Protein AF-A0A7W0QGW3-F1 (afdb_monomer)

Secondary structure (DSSP, 8-state):
--------PPP---GGGTT--TTS---S----SSSSTHHHHHHHHHHHHHHHHHHHHHHHHHHHHHHHHHHHHHHHHHHHHHHHHHHHHHHHHHHHHHHHHSHHHHHHHHHHHH----TT-------------SS--SSSS-HHHHHHHHHHTT-

Foldseek 3Di:
DDDDDDDDDDDDDDPVVVPPDPPPPPPPPDPPPPPDVCPVVVVVVVVVVVVVVVVVVVCVVPVVVVVVVVVVVVVVVVVVVVVVVVVVVVVVVVVLVVQCPDPVSVQVVCCVPVVDDDVPDDDDDDDPDPPPPPDDDPDDDCVVVVVVVVVVVVD

Mean predicted aligned error: 21.79 Å

Structure (mmCIF, N/CA/C/O backbone):
data_AF-A0A7W0QGW3-F1
#
_entry.id   AF-A0A7W0QGW3-F1
#
loop_
_atom_site.group_PDB
_atom_site.id
_atom_site.type_symbol
_atom_site.label_atom_id
_atom_site.label_alt_id
_atom_site.label_comp_id
_atom_site.label_asym_id
_atom_site.label_entity_id
_atom_site.label_seq_id
_atom_site.pdbx_PDB_ins_code
_atom_site.Cartn_x
_atom_site.Cartn_y
_atom_site.Cartn_z
_atom_site.occupancy
_atom_site.B_iso_or_equiv
_atom_site.auth_seq_id
_atom_site.auth_comp_id
_atom_site.auth_asym_id
_atom_site.auth_atom_id
_atom_site.pdbx_PDB_model_num
ATOM 1 N N . MET A 1 1 ? 69.993 -45.846 -83.921 1.00 50.78 1 MET A N 1
ATOM 2 C CA . MET A 1 1 ? 70.640 -45.943 -82.597 1.00 50.78 1 MET A CA 1
ATOM 3 C C . MET A 1 1 ? 71.895 -45.100 -82.622 1.00 50.78 1 MET A C 1
ATOM 5 O O . MET A 1 1 ? 72.806 -45.493 -83.329 1.00 50.78 1 MET A O 1
ATOM 9 N N . SER A 1 2 ? 71.897 -43.968 -81.914 1.00 46.75 2 SER A N 1
ATOM 10 C CA . SER A 1 2 ? 73.088 -43.314 -81.349 1.00 46.75 2 SER A CA 1
ATOM 11 C C . SER A 1 2 ? 72.615 -42.218 -80.389 1.00 46.75 2 SER A C 1
ATOM 13 O O . SER A 1 2 ? 72.041 -41.220 -80.820 1.00 46.75 2 SER A O 1
ATOM 15 N N . ASP A 1 3 ? 72.827 -42.450 -79.095 1.00 58.06 3 ASP A N 1
ATOM 16 C CA . ASP A 1 3 ? 72.575 -41.516 -77.998 1.00 58.06 3 ASP A CA 1
ATOM 17 C C . ASP A 1 3 ? 73.530 -40.318 -78.060 1.00 58.06 3 ASP A C 1
ATOM 19 O O . ASP A 1 3 ? 74.752 -40.478 -78.025 1.00 58.06 3 ASP A O 1
ATOM 23 N N . ALA A 1 4 ? 72.979 -39.104 -78.093 1.00 63.72 4 ALA A N 1
ATOM 24 C CA . ALA A 1 4 ? 73.748 -37.872 -77.963 1.00 63.72 4 ALA A CA 1
ATOM 25 C C . ALA A 1 4 ? 73.696 -37.378 -76.508 1.00 63.72 4 ALA A C 1
ATOM 27 O O . ALA A 1 4 ? 72.719 -36.786 -76.050 1.00 63.72 4 ALA A O 1
ATOM 28 N N . ARG A 1 5 ? 74.777 -37.641 -75.768 1.00 61.75 5 ARG A N 1
ATOM 29 C CA . ARG A 1 5 ? 75.016 -37.173 -74.398 1.00 61.75 5 ARG A CA 1
ATOM 30 C C . ARG A 1 5 ? 75.214 -35.650 -74.413 1.00 61.75 5 ARG A C 1
ATOM 32 O O . ARG A 1 5 ? 76.240 -35.160 -74.873 1.00 61.75 5 ARG A O 1
ATOM 39 N N . THR A 1 6 ? 74.226 -34.905 -73.918 1.00 62.94 6 THR A N 1
ATOM 40 C CA . THR A 1 6 ? 74.276 -33.437 -73.848 1.00 62.94 6 THR A CA 1
ATOM 41 C C . THR A 1 6 ? 75.166 -32.996 -72.680 1.00 62.94 6 THR A C 1
AT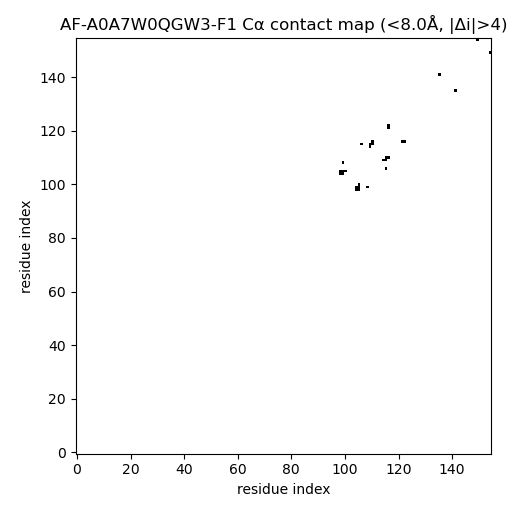OM 43 O O . THR A 1 6 ? 74.880 -33.274 -71.516 1.00 62.94 6 THR A O 1
ATOM 46 N N . THR A 1 7 ? 76.278 -32.323 -72.974 1.00 66.06 7 THR A N 1
ATOM 47 C CA . THR A 1 7 ? 77.112 -31.637 -71.979 1.00 66.06 7 THR A CA 1
ATOM 48 C C . THR A 1 7 ? 76.823 -30.144 -72.080 1.00 66.06 7 THR A C 1
ATOM 50 O O . THR A 1 7 ? 77.260 -29.487 -73.026 1.00 66.06 7 THR A O 1
ATOM 53 N N . ILE A 1 8 ? 76.058 -29.591 -71.138 1.00 61.47 8 ILE A N 1
ATOM 54 C CA . ILE A 1 8 ? 75.762 -28.153 -71.114 1.00 61.47 8 ILE A CA 1
ATOM 55 C C . ILE A 1 8 ? 77.015 -27.410 -70.640 1.00 61.47 8 ILE A C 1
ATOM 57 O O . ILE A 1 8 ? 77.409 -27.485 -69.476 1.00 61.47 8 ILE A O 1
ATOM 61 N N . GLY A 1 9 ? 77.658 -26.701 -71.568 1.00 56.88 9 GLY A N 1
ATOM 62 C CA . GLY A 1 9 ? 78.792 -25.828 -71.292 1.00 56.88 9 GLY A CA 1
ATOM 63 C C . GLY A 1 9 ? 78.381 -24.625 -70.443 1.00 56.88 9 GLY A C 1
ATOM 64 O O . GLY A 1 9 ? 77.426 -23.914 -70.753 1.00 56.88 9 GLY A O 1
ATOM 65 N N . ARG A 1 10 ? 79.126 -24.371 -69.364 1.00 61.34 10 ARG A N 1
ATOM 66 C CA . ARG A 1 10 ? 78.967 -23.179 -68.523 1.00 61.34 10 ARG A CA 1
ATOM 67 C C . ARG A 1 10 ? 79.354 -21.936 -69.337 1.00 61.34 10 ARG A C 1
ATOM 69 O O . ARG A 1 10 ? 80.480 -21.892 -69.839 1.00 61.34 10 ARG A O 1
ATOM 76 N N . PRO A 1 11 ? 78.493 -20.912 -69.463 1.00 66.56 11 PRO A N 1
ATOM 77 C CA . PRO A 1 11 ? 78.841 -19.727 -70.234 1.00 66.56 11 PRO A CA 1
ATOM 78 C C . PRO A 1 11 ? 79.995 -18.980 -69.552 1.00 66.56 11 PRO A C 1
ATOM 80 O O . PRO A 1 11 ? 79.880 -18.542 -68.404 1.00 66.56 11 PRO A O 1
ATOM 83 N N . LYS A 1 12 ? 81.118 -18.821 -70.264 1.00 65.38 12 LYS A N 1
ATOM 84 C CA . LYS A 1 12 ? 82.189 -17.891 -69.881 1.00 65.38 12 LYS A CA 1
ATOM 85 C C . LYS A 1 12 ? 81.625 -16.470 -69.953 1.00 65.38 12 LYS A C 1
ATOM 87 O O . LYS A 1 12 ? 81.443 -15.928 -71.042 1.00 65.38 12 LYS A O 1
ATOM 92 N N . ARG A 1 13 ? 81.343 -15.863 -68.797 1.00 60.16 13 ARG A N 1
ATOM 93 C CA . ARG A 1 13 ? 81.073 -14.421 -68.716 1.00 60.16 13 ARG A CA 1
ATOM 94 C C . ARG A 1 13 ? 82.322 -13.659 -69.157 1.00 60.16 13 ARG A C 1
ATOM 96 O O . ARG A 1 13 ? 83.439 -14.022 -68.789 1.00 60.16 13 ARG A O 1
ATOM 103 N N . ARG A 1 14 ? 82.130 -12.634 -69.989 1.00 61.28 14 ARG A N 1
ATOM 104 C CA . ARG A 1 14 ? 83.217 -11.793 -70.505 1.00 61.28 14 ARG A CA 1
ATOM 105 C C . ARG A 1 14 ? 83.839 -11.004 -69.351 1.00 61.28 14 ARG A C 1
ATOM 107 O O . ARG A 1 14 ? 83.116 -10.482 -68.509 1.00 61.28 14 ARG A O 1
ATOM 114 N N . ALA A 1 15 ? 85.166 -10.873 -69.340 1.00 59.91 15 ALA A N 1
ATOM 115 C CA . ALA A 1 15 ? 85.899 -10.115 -68.318 1.00 59.91 15 ALA A CA 1
ATOM 116 C C . ALA A 1 15 ? 85.447 -8.641 -68.201 1.00 59.91 15 ALA A C 1
ATOM 118 O O . ALA A 1 15 ? 85.624 -8.021 -67.159 1.00 59.91 15 ALA A O 1
ATOM 119 N N . SER A 1 16 ? 84.786 -8.107 -69.232 1.00 61.12 16 SER A N 1
ATOM 120 C CA . SER A 1 16 ? 84.159 -6.781 -69.245 1.00 61.12 16 SER A CA 1
ATOM 121 C C . SER A 1 16 ? 82.991 -6.609 -68.260 1.00 61.12 16 SER A C 1
ATOM 123 O O . SER A 1 16 ? 82.552 -5.486 -68.046 1.00 61.12 16 SER A O 1
ATOM 125 N N . ASP A 1 17 ? 82.486 -7.689 -67.657 1.00 58.34 17 ASP A N 1
ATOM 126 C CA . ASP A 1 17 ? 81.371 -7.653 -66.696 1.00 58.34 17 ASP A CA 1
ATOM 127 C C . ASP A 1 17 ? 81.848 -7.624 -65.225 1.00 58.34 17 ASP A C 1
ATOM 129 O O . ASP A 1 17 ? 81.047 -7.476 -64.306 1.00 58.34 17 ASP A O 1
ATOM 133 N N . ALA A 1 18 ? 83.164 -7.736 -64.982 1.00 60.59 18 ALA A N 1
ATOM 134 C CA . ALA A 1 18 ? 83.752 -7.748 -63.636 1.00 60.59 18 ALA A CA 1
ATOM 135 C C . ALA A 1 18 ? 83.824 -6.356 -62.971 1.00 60.59 18 ALA A C 1
ATOM 137 O O . ALA A 1 18 ? 84.055 -6.266 -61.768 1.00 60.59 18 ALA A O 1
ATOM 138 N N . GLY A 1 19 ? 83.611 -5.279 -63.738 1.00 59.06 19 GLY A N 1
ATOM 139 C CA . GLY A 1 19 ? 83.668 -3.889 -63.268 1.00 59.06 19 GLY A CA 1
ATOM 140 C C . GLY A 1 19 ? 82.317 -3.171 -63.208 1.00 59.06 19 GLY A C 1
ATOM 141 O O . GLY A 1 19 ? 82.284 -1.965 -62.966 1.00 59.06 19 GLY A O 1
ATOM 142 N N . ARG A 1 20 ? 81.192 -3.862 -63.448 1.00 54.28 20 ARG A N 1
ATOM 143 C CA . ARG A 1 20 ? 79.866 -3.230 -63.404 1.00 54.28 20 ARG A CA 1
ATOM 144 C C . ARG A 1 20 ? 79.424 -3.074 -61.948 1.00 54.28 20 ARG A C 1
ATOM 146 O O . ARG A 1 20 ? 78.798 -3.953 -61.359 1.00 54.28 20 ARG A O 1
ATOM 153 N N . SER A 1 21 ? 79.814 -1.948 -61.357 1.00 57.50 21 SER A N 1
ATOM 154 C CA . SER A 1 21 ? 79.423 -1.521 -60.016 1.00 57.50 21 SER A CA 1
ATOM 155 C C . SER A 1 21 ? 77.914 -1.659 -59.815 1.00 57.50 21 SER A C 1
ATOM 157 O O . SER A 1 21 ? 77.123 -1.186 -60.633 1.00 57.50 21 SER A O 1
ATOM 159 N N . ARG A 1 22 ? 77.513 -2.229 -58.672 1.00 57.12 22 ARG A N 1
ATOM 160 C CA . ARG A 1 22 ? 76.123 -2.376 -58.179 1.00 57.12 22 ARG A CA 1
ATOM 161 C C . ARG A 1 22 ? 75.355 -1.047 -57.999 1.00 57.12 22 ARG A C 1
ATOM 163 O O . ARG A 1 22 ? 74.284 -1.029 -57.411 1.00 57.12 22 ARG A O 1
ATOM 170 N N . LEU A 1 23 ? 75.918 0.055 -58.487 1.00 56.25 23 LEU A N 1
ATOM 171 C CA . LEU A 1 23 ? 75.419 1.427 -58.420 1.00 56.25 23 LEU A CA 1
ATOM 172 C C . LEU A 1 23 ? 74.811 1.902 -59.753 1.00 56.25 23 LEU A C 1
ATOM 174 O O . LEU A 1 23 ? 74.240 2.984 -59.803 1.00 56.25 23 LEU A O 1
ATOM 178 N N . GLY A 1 24 ? 74.932 1.117 -60.831 1.00 54.25 24 GLY A N 1
ATOM 179 C CA . GLY A 1 24 ? 74.432 1.483 -62.162 1.00 54.25 24 GLY A CA 1
ATOM 180 C C . GLY A 1 24 ? 73.007 1.025 -62.482 1.00 54.25 24 GLY A C 1
ATOM 181 O O . GLY A 1 24 ? 72.479 1.413 -63.519 1.00 54.25 24 GLY A O 1
ATOM 182 N N . ASP A 1 25 ? 72.370 0.220 -61.629 1.00 62.09 25 ASP A N 1
ATOM 183 C CA . ASP A 1 25 ? 71.012 -0.292 -61.873 1.00 62.09 25 ASP A CA 1
ATOM 184 C C . ASP A 1 25 ? 69.946 0.575 -61.181 1.00 62.09 25 ASP A C 1
ATOM 186 O O . ASP A 1 25 ? 69.107 0.107 -60.419 1.00 62.09 25 ASP A O 1
ATOM 190 N N . LEU A 1 26 ? 70.027 1.888 -61.415 1.00 55.88 26 LEU A N 1
ATOM 191 C CA . LEU A 1 26 ? 69.009 2.875 -61.021 1.00 55.88 26 LEU A CA 1
ATOM 192 C C . LEU A 1 26 ? 67.985 3.115 -62.143 1.00 55.88 26 LEU A C 1
ATOM 194 O O . LEU A 1 26 ? 67.056 3.903 -61.984 1.00 55.88 26 LEU A O 1
ATOM 198 N N . THR A 1 27 ? 68.163 2.459 -63.293 1.00 56.41 27 THR A N 1
ATOM 199 C CA . THR A 1 27 ? 67.300 2.602 -64.475 1.00 56.41 27 THR A CA 1
ATOM 200 C C . THR A 1 27 ? 66.307 1.458 -64.633 1.00 56.41 27 THR A C 1
ATOM 202 O O . THR A 1 27 ? 65.480 1.504 -65.542 1.00 56.41 27 THR A O 1
ATOM 205 N N . ARG A 1 28 ? 66.319 0.450 -63.750 1.00 52.59 28 ARG A N 1
ATOM 206 C CA . ARG A 1 28 ? 65.171 -0.446 -63.645 1.00 52.59 28 ARG A CA 1
ATOM 207 C C . ARG A 1 28 ? 64.015 0.358 -63.045 1.00 52.59 28 ARG A C 1
ATOM 209 O O . ARG A 1 28 ? 64.137 0.800 -61.901 1.00 52.59 28 ARG A O 1
ATOM 216 N N . PRO A 1 29 ? 62.897 0.567 -63.765 1.00 55.12 29 PRO A N 1
ATOM 217 C CA . PRO A 1 29 ? 61.715 1.116 -63.130 1.00 55.12 29 PRO A CA 1
ATOM 218 C C . PRO A 1 29 ? 61.316 0.137 -62.025 1.00 55.12 29 PRO A C 1
ATOM 220 O O . PRO A 1 29 ? 60.959 -1.013 -62.284 1.00 55.12 29 PRO A O 1
ATOM 223 N N . ILE A 1 30 ? 61.457 0.577 -60.776 1.00 55.78 30 ILE A N 1
ATOM 224 C CA . ILE A 1 30 ? 60.886 -0.098 -59.615 1.00 55.78 30 ILE A CA 1
ATOM 225 C C . ILE A 1 30 ? 59.404 -0.255 -59.943 1.00 55.78 30 ILE A C 1
ATOM 227 O O . ILE A 1 30 ? 58.758 0.743 -60.269 1.00 55.78 30 ILE A O 1
ATOM 231 N N . ALA A 1 31 ? 58.901 -1.489 -59.921 1.00 54.06 31 ALA A N 1
ATOM 232 C CA . ALA A 1 31 ? 57.505 -1.819 -60.163 1.00 54.06 31 ALA A CA 1
ATOM 233 C C . ALA A 1 31 ? 56.592 -0.863 -59.374 1.00 54.06 31 ALA A C 1
ATOM 235 O O . ALA A 1 31 ? 56.358 -1.032 -58.176 1.00 54.06 31 ALA A O 1
ATOM 236 N N . ARG A 1 32 ? 56.079 0.175 -60.048 1.00 53.47 32 ARG A N 1
ATOM 237 C CA . ARG A 1 32 ? 55.038 1.081 -59.543 1.00 53.47 32 ARG A CA 1
ATOM 238 C C . ARG A 1 32 ? 53.682 0.390 -59.643 1.00 53.47 32 ARG A C 1
ATOM 240 O O . ARG A 1 32 ? 52.727 0.933 -60.180 1.00 53.47 32 ARG A O 1
ATOM 247 N N . GLU A 1 33 ? 53.608 -0.832 -59.148 1.00 49.97 33 GLU A N 1
ATOM 248 C CA . GLU A 1 33 ? 52.416 -1.663 -59.291 1.00 49.97 33 GLU A CA 1
ATOM 249 C C . GLU A 1 33 ? 51.530 -1.586 -58.045 1.00 49.97 33 GLU A C 1
ATOM 251 O O . GLU A 1 33 ? 50.390 -2.036 -58.072 1.00 49.97 33 GLU A O 1
ATOM 256 N N . HIS A 1 34 ? 52.004 -0.989 -56.944 1.00 52.91 34 HIS A N 1
ATOM 257 C CA . HIS A 1 34 ? 51.265 -0.973 -55.670 1.00 52.91 34 HIS A CA 1
ATOM 258 C C . HIS A 1 34 ? 50.996 0.411 -55.083 1.00 52.91 34 HIS A C 1
ATOM 260 O O . HIS A 1 34 ? 50.378 0.527 -54.030 1.00 52.91 34 HIS A O 1
ATOM 266 N N . ALA A 1 35 ? 51.387 1.486 -55.759 1.00 54.31 35 ALA A N 1
ATOM 267 C CA . ALA A 1 35 ? 51.153 2.828 -55.252 1.00 54.31 35 ALA A CA 1
ATOM 268 C C . ALA A 1 35 ? 50.449 3.650 -56.319 1.00 54.31 35 ALA A C 1
ATOM 270 O O . ALA A 1 35 ? 51.122 4.145 -57.210 1.00 54.31 35 ALA A O 1
ATOM 271 N N . ILE A 1 36 ? 49.116 3.757 -56.225 1.00 50.44 36 ILE A N 1
ATOM 272 C CA . ILE A 1 36 ? 48.309 4.964 -56.523 1.00 50.44 36 ILE A CA 1
ATOM 273 C C . ILE A 1 36 ? 46.802 4.689 -56.308 1.00 50.44 36 ILE A C 1
ATOM 275 O O . ILE A 1 36 ? 46.085 5.591 -55.885 1.00 50.44 36 ILE A O 1
ATOM 279 N N . THR A 1 37 ? 46.307 3.455 -56.457 1.00 51.09 37 THR A N 1
ATOM 280 C CA . THR A 1 37 ? 44.872 3.135 -56.245 1.00 51.09 37 THR A CA 1
ATOM 281 C C . THR A 1 37 ? 44.486 2.968 -54.771 1.00 51.09 37 THR A C 1
ATOM 283 O O . THR A 1 37 ? 43.321 3.118 -54.407 1.00 51.09 37 THR A O 1
ATOM 286 N N . GLN A 1 38 ? 45.467 2.746 -53.894 1.00 55.75 38 GLN A N 1
ATOM 287 C CA . GLN A 1 38 ? 45.246 2.470 -52.473 1.00 55.75 38 GLN A CA 1
ATOM 288 C C . GLN A 1 38 ? 44.718 3.672 -51.675 1.00 55.75 38 GLN A C 1
ATOM 290 O O . GLN A 1 38 ? 44.177 3.486 -50.595 1.00 55.75 38 GLN A O 1
ATOM 295 N N . ARG A 1 39 ? 44.862 4.912 -52.167 1.00 56.75 39 ARG A N 1
ATOM 296 C CA . ARG A 1 39 ? 44.498 6.118 -51.393 1.00 56.75 39 ARG A CA 1
ATOM 297 C C . ARG A 1 39 ? 43.004 6.437 -51.413 1.00 56.75 39 ARG A C 1
ATOM 299 O O . ARG A 1 39 ? 42.501 7.016 -50.456 1.00 56.75 39 ARG A O 1
ATOM 306 N N . LEU A 1 40 ? 42.302 6.089 -52.491 1.00 55.94 40 LEU A N 1
ATOM 307 C CA . LEU A 1 40 ? 40.855 6.305 -52.608 1.00 55.94 40 LEU A CA 1
ATOM 308 C C . LEU A 1 40 ? 40.079 5.163 -51.948 1.00 55.94 40 LEU A C 1
ATOM 310 O O . LEU A 1 40 ? 39.150 5.419 -51.184 1.00 55.94 40 LEU A O 1
ATOM 314 N N . THR A 1 41 ? 40.514 3.917 -52.159 1.00 60.88 41 THR A N 1
ATOM 315 C CA . THR A 1 41 ? 39.922 2.748 -51.495 1.00 60.88 41 THR A CA 1
ATOM 316 C C . THR A 1 41 ? 40.235 2.718 -50.003 1.00 60.88 41 THR A C 1
ATOM 318 O O . THR A 1 41 ? 39.352 2.357 -49.233 1.00 60.88 41 THR A O 1
ATOM 321 N N . SER A 1 42 ? 41.417 3.174 -49.557 1.00 67.19 42 SER A N 1
ATOM 322 C CA . SER A 1 42 ? 41.680 3.295 -48.116 1.00 67.19 42 SER A CA 1
ATOM 323 C C . SER A 1 42 ? 40.852 4.395 -47.470 1.00 67.19 42 SER A C 1
ATOM 325 O O . SER A 1 42 ? 40.373 4.196 -46.366 1.00 67.19 42 SER A O 1
ATOM 327 N N . ARG A 1 43 ? 40.609 5.526 -48.146 1.00 75.94 43 ARG A N 1
ATOM 328 C CA . ARG A 1 43 ? 39.726 6.581 -47.621 1.00 75.94 43 ARG A CA 1
ATOM 329 C C . ARG A 1 43 ? 38.281 6.114 -47.497 1.00 75.94 43 ARG A C 1
ATOM 331 O O . ARG A 1 43 ? 37.654 6.401 -46.484 1.00 75.94 43 ARG A O 1
ATOM 338 N N . LEU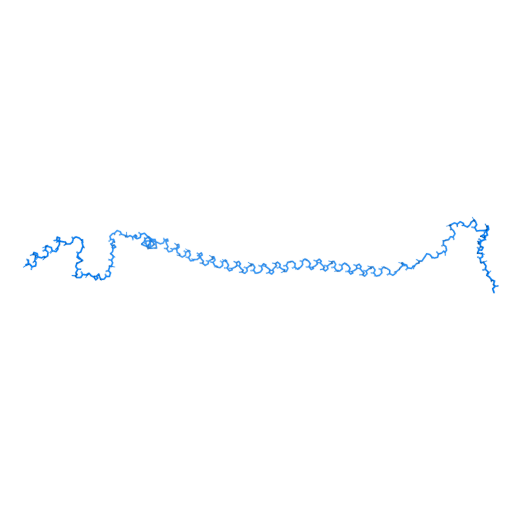 A 1 44 ? 37.778 5.367 -48.480 1.00 82.06 44 LEU A N 1
ATOM 339 C CA . LEU A 1 44 ? 36.456 4.744 -48.398 1.00 82.06 44 LEU A CA 1
ATOM 340 C C . LEU A 1 44 ? 36.398 3.686 -47.295 1.00 82.06 44 LEU A C 1
ATOM 342 O O . LEU A 1 44 ? 35.462 3.705 -46.508 1.00 82.06 44 LEU A O 1
ATOM 346 N N . ALA A 1 45 ? 37.407 2.819 -47.185 1.00 84.00 45 ALA A N 1
ATOM 347 C CA . ALA A 1 45 ? 37.477 1.804 -46.135 1.00 84.00 45 ALA A CA 1
ATOM 348 C C . ALA A 1 45 ? 37.581 2.420 -44.730 1.00 84.00 45 ALA A C 1
ATOM 350 O O . ALA A 1 45 ? 36.913 1.962 -43.809 1.00 84.00 45 ALA A O 1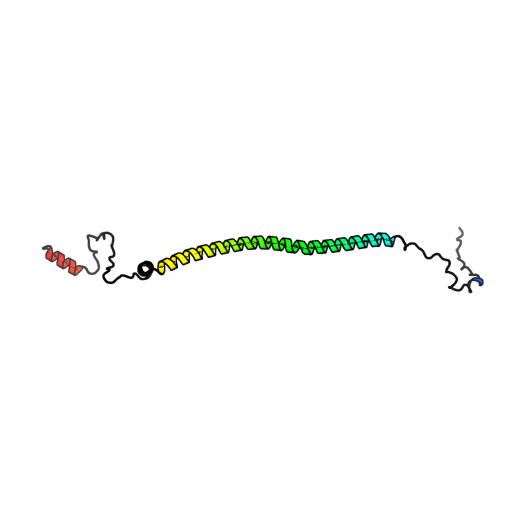
ATOM 351 N N . VAL A 1 46 ? 38.365 3.489 -44.571 1.00 86.62 46 VAL A N 1
ATOM 352 C CA . VAL A 1 46 ? 38.467 4.257 -43.323 1.00 86.62 46 VAL A CA 1
ATOM 353 C C . VAL A 1 46 ? 37.146 4.955 -43.017 1.00 86.62 46 VAL A C 1
ATOM 355 O O . VAL A 1 46 ? 36.693 4.896 -41.882 1.00 86.62 46 VAL A O 1
ATOM 358 N N . GLY A 1 47 ? 36.489 5.557 -44.012 1.00 89.94 47 GLY A N 1
ATOM 359 C CA . GLY A 1 47 ? 35.158 6.142 -43.845 1.00 89.94 47 GLY A CA 1
ATOM 360 C C . GLY A 1 47 ? 34.139 5.107 -43.371 1.00 89.94 47 GLY A C 1
ATOM 361 O O . GLY A 1 47 ? 33.452 5.336 -42.381 1.00 89.94 47 GLY A O 1
ATOM 362 N N . LEU A 1 48 ? 34.114 3.933 -44.008 1.00 92.31 48 LEU A N 1
ATOM 363 C CA . LEU A 1 48 ? 33.246 2.818 -43.632 1.00 92.31 48 LEU A CA 1
ATOM 364 C C . LEU A 1 48 ? 33.534 2.340 -42.205 1.00 92.31 48 LEU A C 1
ATOM 366 O O . LEU A 1 48 ? 32.603 2.214 -41.415 1.00 92.31 48 LEU A O 1
ATOM 370 N N . ALA A 1 49 ? 34.808 2.167 -41.848 1.00 90.69 49 ALA A N 1
ATOM 371 C CA . ALA A 1 49 ? 35.223 1.791 -40.499 1.00 90.69 49 ALA A CA 1
ATOM 372 C C . ALA A 1 49 ? 34.812 2.834 -39.445 1.00 90.69 49 ALA A C 1
ATOM 374 O O . ALA A 1 49 ? 34.305 2.482 -38.386 1.00 90.69 49 ALA A O 1
ATOM 375 N N . VAL A 1 50 ? 34.975 4.127 -39.735 1.00 94.31 50 VAL A N 1
ATOM 376 C CA . VAL A 1 50 ? 34.550 5.203 -38.829 1.00 94.31 50 VAL A CA 1
ATOM 377 C C . VAL A 1 50 ? 33.029 5.216 -38.681 1.00 94.31 50 VAL A C 1
ATOM 379 O O . VAL A 1 50 ? 32.531 5.347 -37.566 1.00 94.31 50 VAL A O 1
ATOM 382 N N . THR A 1 51 ? 32.277 5.031 -39.769 1.00 94.19 51 THR A N 1
ATOM 383 C CA . THR A 1 51 ? 30.809 4.996 -39.704 1.00 94.19 51 THR A CA 1
ATOM 384 C C . THR A 1 51 ? 30.279 3.789 -38.943 1.00 94.19 51 THR A C 1
ATOM 386 O O . THR A 1 51 ? 29.350 3.946 -38.158 1.00 94.19 51 THR A O 1
ATOM 389 N N . THR A 1 52 ? 30.866 2.601 -39.110 1.00 94.69 52 THR A N 1
ATOM 390 C CA . THR A 1 52 ? 30.436 1.406 -38.373 1.00 94.69 52 THR A CA 1
ATOM 391 C C . THR A 1 52 ? 30.759 1.516 -36.890 1.00 94.69 52 THR A C 1
ATOM 393 O O . THR A 1 52 ? 29.901 1.205 -36.067 1.00 94.69 52 THR A O 1
ATOM 396 N N . ILE A 1 53 ? 31.943 2.027 -36.534 1.00 94.25 53 ILE A N 1
ATOM 397 C CA . ILE A 1 53 ? 32.305 2.309 -35.138 1.00 94.25 53 ILE A CA 1
ATOM 398 C C . ILE A 1 53 ? 31.360 3.363 -34.546 1.00 94.25 53 ILE A C 1
ATOM 400 O O . ILE A 1 53 ? 30.828 3.167 -33.456 1.00 94.25 53 ILE A O 1
ATOM 404 N N . GLY A 1 54 ? 31.094 4.451 -35.273 1.00 94.44 54 GLY A N 1
ATOM 405 C CA . GLY A 1 54 ? 30.160 5.492 -34.844 1.00 94.44 54 GLY A CA 1
ATOM 406 C C . GLY A 1 54 ? 28.744 4.957 -34.625 1.00 94.44 54 GLY A C 1
ATOM 407 O O . GLY A 1 54 ? 28.137 5.227 -33.591 1.00 94.44 54 GLY A O 1
ATOM 408 N N . LEU A 1 55 ? 28.240 4.133 -35.547 1.00 91.75 55 LEU A N 1
ATOM 409 C CA . LEU A 1 55 ? 26.932 3.492 -35.421 1.00 91.75 55 LEU A CA 1
ATOM 410 C C . LEU A 1 55 ? 26.889 2.550 -34.213 1.00 91.75 55 LEU A C 1
ATOM 412 O O . LEU A 1 55 ? 25.921 2.577 -33.462 1.00 91.75 55 LEU A O 1
ATOM 416 N N . ALA A 1 56 ? 27.942 1.762 -33.982 1.00 89.88 56 ALA A N 1
ATOM 417 C CA . ALA A 1 56 ? 28.035 0.885 -32.819 1.00 89.88 56 ALA A CA 1
ATOM 418 C C . ALA A 1 56 ? 28.004 1.678 -31.502 1.00 89.88 56 ALA A C 1
ATOM 420 O O . ALA A 1 56 ? 27.321 1.268 -30.564 1.00 89.88 56 ALA A O 1
ATOM 421 N N . ILE A 1 57 ? 28.672 2.836 -31.441 1.0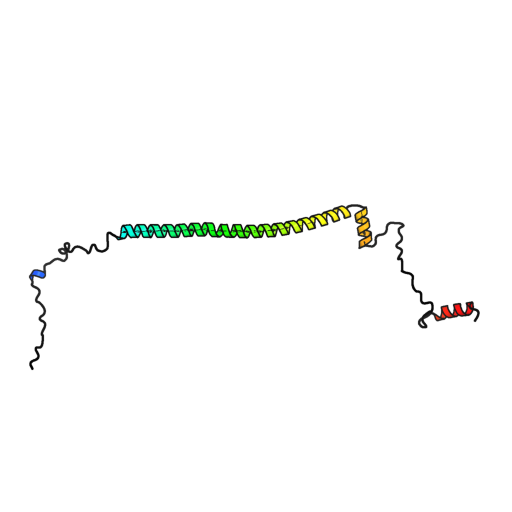0 90.06 57 ILE A N 1
ATOM 422 C CA . ILE A 1 57 ? 28.634 3.733 -30.278 1.00 90.06 57 ILE A CA 1
ATOM 423 C C . ILE A 1 57 ? 27.221 4.284 -30.072 1.00 90.06 57 ILE A C 1
ATOM 425 O O . ILE A 1 57 ? 26.698 4.188 -28.968 1.00 90.06 57 ILE A O 1
ATOM 429 N N . VAL A 1 58 ? 26.572 4.800 -31.121 1.00 88.25 58 VAL A N 1
ATOM 430 C CA . VAL A 1 58 ? 25.194 5.318 -31.034 1.00 88.25 58 VAL A CA 1
ATOM 431 C C . VAL A 1 58 ? 24.228 4.222 -30.587 1.00 88.25 58 VAL A C 1
ATOM 433 O O . VAL A 1 58 ? 23.465 4.420 -29.649 1.00 88.25 58 VAL A O 1
ATOM 436 N N . VAL A 1 59 ? 24.293 3.039 -31.194 1.00 85.25 59 VAL A N 1
ATOM 437 C CA . VAL A 1 59 ? 23.460 1.893 -30.809 1.00 85.25 59 VAL A CA 1
ATOM 438 C C . VAL A 1 59 ? 23.715 1.512 -29.352 1.00 85.25 59 VAL A C 1
ATOM 440 O O . VAL A 1 59 ? 22.764 1.340 -28.600 1.00 85.25 59 VAL A O 1
ATOM 443 N N . THR A 1 60 ? 24.969 1.444 -28.910 1.00 81.69 60 THR A N 1
ATOM 444 C CA . THR A 1 60 ? 25.295 1.088 -27.518 1.00 81.69 60 THR A CA 1
ATOM 445 C C . THR A 1 60 ? 24.781 2.137 -26.532 1.00 81.69 60 THR A C 1
ATOM 447 O O . THR A 1 60 ? 24.192 1.788 -25.510 1.00 81.69 60 THR A O 1
ATOM 450 N N . LEU A 1 61 ? 24.943 3.420 -26.864 1.00 81.88 61 LEU A N 1
ATOM 451 C CA . LEU A 1 61 ? 24.485 4.530 -26.036 1.00 81.88 61 LEU A CA 1
ATOM 452 C C . LEU A 1 61 ? 22.966 4.679 -26.012 1.00 81.88 61 LEU A C 1
ATOM 454 O O . LEU A 1 61 ? 22.478 5.275 -25.066 1.00 81.88 61 LEU A O 1
ATOM 458 N N . TYR A 1 62 ? 22.224 4.160 -26.996 1.00 78.31 62 TYR A N 1
ATOM 459 C CA . TYR A 1 62 ? 20.764 4.306 -27.063 1.00 78.31 62 TYR A CA 1
ATOM 460 C C . TYR A 1 62 ? 19.981 3.023 -26.737 1.00 78.31 62 TYR A C 1
ATOM 462 O O . TYR A 1 62 ? 18.908 3.110 -26.146 1.00 78.31 62 TYR A O 1
ATOM 470 N N . VAL A 1 63 ? 20.496 1.827 -27.041 1.00 70.94 63 VAL A N 1
ATOM 471 C CA . VAL A 1 63 ? 19.806 0.548 -26.764 1.00 70.94 63 VAL A CA 1
ATOM 472 C C . VAL A 1 63 ? 19.700 0.274 -25.265 1.00 70.94 63 VAL A C 1
ATOM 474 O O . VAL A 1 63 ? 18.655 -0.183 -24.802 1.00 70.94 63 VAL A O 1
ATOM 477 N N . LEU A 1 64 ? 20.755 0.569 -24.501 1.00 63.12 64 LEU A N 1
ATOM 478 C CA . LEU A 1 64 ? 20.753 0.426 -23.043 1.00 63.12 64 LEU A CA 1
ATOM 479 C C . LEU A 1 64 ? 19.738 1.359 -22.360 1.00 63.12 64 LEU A C 1
ATOM 481 O O . LEU A 1 64 ? 18.894 0.837 -21.635 1.00 63.12 64 LEU A O 1
ATOM 485 N N . PRO A 1 65 ? 19.734 2.687 -22.600 1.00 66.06 65 PRO A N 1
ATOM 486 C CA . PRO A 1 65 ? 18.761 3.572 -21.965 1.00 66.06 65 PRO A CA 1
ATOM 487 C C . PRO A 1 65 ? 17.321 3.347 -22.427 1.00 66.06 65 PRO A C 1
ATOM 489 O O . PRO A 1 65 ? 16.403 3.555 -21.643 1.00 66.06 65 PRO A O 1
ATOM 492 N N . LEU A 1 66 ? 17.088 2.891 -23.664 1.00 60.53 66 LEU A N 1
ATOM 493 C CA . LEU A 1 66 ? 15.737 2.529 -24.107 1.00 60.53 66 LEU A CA 1
ATOM 494 C C . LEU A 1 66 ? 15.206 1.302 -23.358 1.00 60.53 66 LEU A C 1
ATOM 496 O O . LEU A 1 66 ? 14.049 1.302 -22.946 1.00 60.53 66 LEU A O 1
ATOM 500 N N . ARG A 1 67 ? 16.044 0.280 -23.139 1.00 62.09 67 ARG A N 1
ATOM 501 C CA . ARG A 1 67 ? 15.662 -0.895 -22.341 1.00 62.09 67 ARG A CA 1
ATOM 502 C C . ARG A 1 67 ? 15.443 -0.536 -20.878 1.00 62.09 67 ARG A C 1
ATOM 504 O O . ARG A 1 67 ? 14.413 -0.899 -20.331 1.00 62.09 67 ARG A O 1
ATOM 511 N N . THR A 1 68 ? 16.338 0.241 -20.268 1.00 61.47 68 THR A N 1
ATOM 512 C CA . THR A 1 68 ? 16.166 0.643 -18.865 1.00 61.47 68 THR A CA 1
ATOM 513 C C . THR A 1 68 ? 14.973 1.570 -18.663 1.00 61.47 68 THR A C 1
ATOM 515 O O . THR A 1 68 ? 14.330 1.482 -17.627 1.00 61.47 68 THR A O 1
ATOM 518 N N . TRP A 1 69 ? 14.625 2.424 -19.627 1.00 59.84 69 TRP A N 1
ATOM 519 C CA . TRP A 1 69 ? 13.430 3.265 -19.541 1.00 59.84 69 TRP A CA 1
ATOM 520 C C . TRP A 1 69 ? 12.127 2.465 -19.684 1.00 59.84 69 TRP A C 1
ATOM 522 O O . TRP A 1 69 ? 11.132 2.797 -19.040 1.00 59.84 69 TRP A O 1
ATOM 532 N N . LEU A 1 70 ? 12.127 1.397 -20.490 1.00 62.12 70 LEU A N 1
ATOM 533 C CA . LEU A 1 70 ? 10.999 0.466 -20.585 1.00 62.12 70 LEU A CA 1
ATOM 534 C C . LEU A 1 70 ? 10.877 -0.404 -19.321 1.00 62.12 70 LEU A C 1
ATOM 536 O O . LEU A 1 70 ? 9.799 -0.446 -18.737 1.00 62.12 70 LEU A O 1
ATOM 540 N N . ASP A 1 71 ? 11.978 -0.974 -18.822 1.00 60.50 71 ASP A N 1
ATOM 541 C CA . ASP A 1 71 ? 11.989 -1.762 -17.578 1.00 60.50 71 ASP A CA 1
ATOM 542 C C . ASP A 1 71 ? 11.634 -0.904 -16.348 1.00 60.50 71 ASP A C 1
ATOM 544 O O . ASP A 1 71 ? 10.939 -1.350 -15.434 1.00 60.50 71 ASP A O 1
ATOM 548 N N . GLN A 1 72 ? 12.056 0.367 -16.319 1.00 55.16 72 GLN A N 1
ATOM 549 C CA . GLN A 1 72 ? 11.653 1.306 -15.269 1.00 55.16 72 GLN A CA 1
ATOM 550 C C . GLN A 1 72 ? 10.156 1.617 -15.320 1.00 55.16 72 GLN A C 1
ATOM 552 O O . GLN A 1 72 ? 9.561 1.796 -14.263 1.00 55.16 72 GLN A O 1
ATOM 557 N N . ARG A 1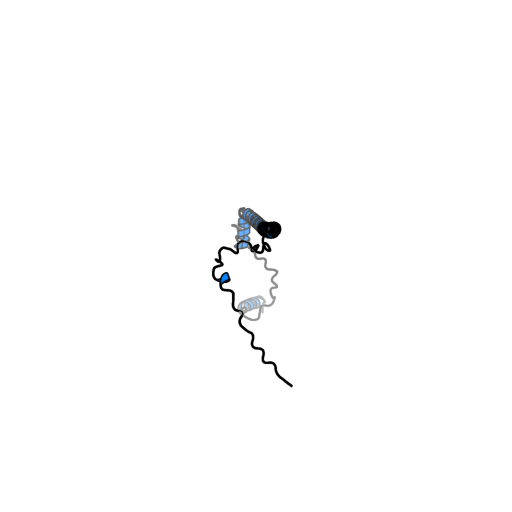 73 ? 9.525 1.665 -16.501 1.00 58.62 73 ARG A N 1
ATOM 558 C CA . ARG A 1 73 ? 8.075 1.902 -16.621 1.00 58.62 73 ARG A CA 1
ATOM 559 C C . ARG A 1 73 ? 7.251 0.759 -16.045 1.00 58.62 73 ARG A C 1
ATOM 561 O O . ARG A 1 73 ? 6.249 1.027 -15.384 1.00 58.62 73 ARG A O 1
ATOM 568 N N . ASP A 1 74 ? 7.682 -0.478 -16.251 1.00 57.34 74 ASP A N 1
ATOM 569 C CA . ASP A 1 74 ? 7.001 -1.638 -15.676 1.00 57.34 74 ASP A CA 1
ATOM 570 C C . ASP A 1 74 ? 7.231 -1.709 -14.159 1.00 57.34 74 ASP A C 1
ATOM 572 O O . ASP A 1 74 ? 6.278 -1.884 -13.398 1.00 57.34 74 ASP A O 1
ATOM 576 N N . GLY A 1 75 ? 8.448 -1.397 -13.696 1.00 59.62 75 GLY A N 1
ATOM 577 C CA . GLY A 1 75 ? 8.741 -1.264 -12.266 1.00 59.62 75 GLY A CA 1
ATOM 578 C C . GLY A 1 75 ? 8.046 -0.080 -11.572 1.00 59.62 75 GLY A C 1
ATOM 579 O O . GLY A 1 75 ? 7.834 -0.128 -10.363 1.00 59.62 75 GLY A O 1
ATOM 580 N N . ILE A 1 76 ? 7.684 0.990 -12.293 1.00 61.00 76 ILE A N 1
ATOM 581 C CA . ILE A 1 76 ? 6.894 2.112 -11.752 1.00 61.00 76 ILE A CA 1
ATOM 582 C C . ILE A 1 76 ? 5.443 1.679 -11.545 1.00 61.00 76 ILE A C 1
ATOM 584 O O . ILE A 1 76 ? 4.920 1.884 -10.455 1.00 61.00 76 ILE A O 1
ATOM 588 N N . LYS A 1 77 ? 4.832 1.008 -12.530 1.00 59.94 77 LYS A N 1
ATOM 589 C CA . LYS A 1 77 ? 3.453 0.505 -12.411 1.00 59.94 77 LYS A CA 1
ATOM 590 C C . LYS A 1 77 ? 3.300 -0.495 -11.269 1.00 59.94 77 LYS A C 1
ATOM 592 O O . LYS A 1 77 ? 2.334 -0.424 -10.519 1.00 59.94 77 LYS A O 1
ATOM 597 N N . GLU A 1 78 ? 4.256 -1.409 -11.122 1.00 59.97 78 GLU A N 1
ATOM 598 C CA . GLU A 1 78 ? 4.230 -2.399 -10.044 1.00 59.97 78 GLU A CA 1
ATOM 599 C C . GLU A 1 78 ? 4.379 -1.748 -8.659 1.00 59.97 78 GLU A C 1
ATOM 601 O O . GLU A 1 78 ? 3.664 -2.105 -7.723 1.00 59.97 78 GLU A O 1
ATOM 606 N N . ARG A 1 79 ? 5.239 -0.731 -8.529 1.00 60.53 79 ARG A N 1
ATOM 607 C CA . ARG A 1 79 ? 5.373 0.036 -7.281 1.00 60.53 79 ARG A CA 1
ATOM 608 C C . ARG A 1 79 ? 4.153 0.906 -6.985 1.00 60.53 79 ARG A C 1
ATOM 610 O O . ARG A 1 79 ? 3.800 1.051 -5.823 1.00 60.53 79 ARG A O 1
ATOM 617 N N . GLU A 1 80 ? 3.494 1.460 -7.998 1.00 62.19 80 GLU A N 1
ATOM 618 C CA . GLU A 1 80 ? 2.255 2.232 -7.830 1.00 62.19 80 GLU A CA 1
ATOM 619 C C . GLU A 1 80 ? 1.105 1.372 -7.297 1.00 62.19 80 GLU A C 1
ATOM 621 O O . GLU A 1 80 ? 0.392 1.813 -6.398 1.00 62.19 80 GLU A O 1
ATOM 626 N N . VAL A 1 81 ? 0.977 0.127 -7.768 1.00 64.81 81 VAL A N 1
ATOM 627 C CA . VAL A 1 81 ? -0.005 -0.832 -7.232 1.00 64.81 81 VAL A CA 1
ATOM 628 C C . VAL A 1 81 ? 0.280 -1.145 -5.760 1.00 64.81 81 VAL A C 1
ATOM 630 O O . VAL A 1 81 ? -0.629 -1.085 -4.935 1.00 64.81 81 VAL A O 1
ATOM 633 N N . GLN A 1 82 ? 1.545 -1.390 -5.407 1.00 60.59 82 GLN A N 1
ATOM 634 C CA . GLN A 1 82 ? 1.943 -1.637 -4.014 1.00 60.59 82 GLN A CA 1
ATOM 635 C C . GLN A 1 82 ? 1.693 -0.418 -3.109 1.00 60.59 82 GLN A C 1
ATOM 637 O O . GLN A 1 82 ? 1.263 -0.567 -1.967 1.00 60.59 82 GLN A O 1
ATOM 642 N N . LEU A 1 83 ? 1.924 0.801 -3.610 1.00 63.16 83 LEU A N 1
ATOM 643 C CA . LEU A 1 83 ? 1.622 2.034 -2.876 1.00 63.16 83 LEU A CA 1
ATOM 644 C C . LEU A 1 83 ? 0.117 2.236 -2.689 1.00 63.16 83 LEU A C 1
ATOM 646 O O . LEU A 1 83 ? -0.303 2.736 -1.647 1.00 63.16 83 LEU A O 1
ATOM 650 N N . GLN A 1 84 ? -0.698 1.861 -3.675 1.00 65.31 84 GLN A N 1
ATOM 651 C CA . GLN A 1 84 ? -2.149 1.962 -3.572 1.00 65.31 84 GLN A CA 1
ATOM 652 C C . GLN A 1 84 ? -2.704 1.005 -2.510 1.00 65.31 84 GLN A C 1
ATOM 654 O O . GLN A 1 84 ? -3.509 1.432 -1.685 1.00 65.31 84 GLN A O 1
ATOM 659 N N . GLU A 1 85 ? -2.230 -0.241 -2.485 1.00 71.50 85 GLU A N 1
ATOM 660 C CA . GLU A 1 85 ? -2.604 -1.235 -1.471 1.00 71.50 85 GLU A CA 1
ATOM 661 C C . GLU A 1 85 ? -2.157 -0.811 -0.062 1.00 71.50 85 GLU A C 1
ATOM 663 O O . GLU A 1 85 ? -2.939 -0.852 0.890 1.00 71.50 85 GLU A O 1
ATOM 668 N N . LEU A 1 86 ? -0.923 -0.316 0.079 1.00 71.50 86 LEU A N 1
ATOM 669 C CA . LEU A 1 86 ? -0.428 0.150 1.374 1.00 71.50 86 LEU A CA 1
ATOM 670 C C . LEU A 1 86 ? -1.206 1.374 1.879 1.00 71.50 86 LEU A C 1
ATOM 672 O O . LEU A 1 86 ? -1.509 1.472 3.067 1.00 71.50 86 LEU A O 1
ATOM 676 N N . ASN A 1 87 ? -1.568 2.299 0.987 1.00 66.25 87 ASN A N 1
ATOM 677 C CA . ASN A 1 87 ? -2.380 3.459 1.346 1.00 66.25 87 ASN A CA 1
ATOM 678 C C . ASN A 1 87 ? -3.814 3.080 1.726 1.00 66.25 87 ASN A C 1
ATOM 680 O O . ASN A 1 87 ? -4.353 3.693 2.645 1.00 66.25 87 ASN A O 1
ATOM 684 N N . SER A 1 88 ? -4.427 2.080 1.079 1.00 77.62 88 SER A N 1
ATOM 685 C CA . SER A 1 88 ? -5.756 1.610 1.492 1.00 77.62 88 SER A CA 1
ATOM 686 C C . SER A 1 88 ? -5.723 0.979 2.880 1.00 77.62 88 SER A C 1
ATOM 688 O O . SER A 1 88 ? -6.537 1.340 3.722 1.00 77.62 88 SER A O 1
ATOM 690 N N . VAL A 1 89 ? -4.727 0.129 3.160 1.00 80.69 89 VAL A N 1
ATOM 691 C CA . VAL A 1 89 ? -4.575 -0.496 4.486 1.00 80.69 89 VAL A CA 1
ATOM 692 C C . VAL A 1 89 ? -4.321 0.558 5.565 1.00 80.69 89 VAL A C 1
ATOM 694 O O . VAL A 1 89 ? -4.923 0.505 6.633 1.00 80.69 89 VAL A O 1
ATOM 697 N N . ASN A 1 90 ? -3.472 1.552 5.288 1.00 74.94 90 ASN A N 1
ATOM 698 C CA . ASN A 1 90 ? -3.252 2.659 6.220 1.00 74.94 90 ASN A CA 1
ATOM 699 C C . ASN A 1 90 ? -4.528 3.476 6.465 1.00 74.94 90 ASN A C 1
ATOM 701 O O . ASN A 1 90 ? -4.756 3.905 7.593 1.00 74.94 90 ASN A O 1
ATOM 705 N N . GLY A 1 91 ? -5.359 3.683 5.439 1.00 81.69 91 GLY A N 1
ATOM 706 C CA . GLY A 1 91 ? -6.651 4.355 5.579 1.00 81.69 91 GLY A CA 1
ATOM 707 C C . GLY A 1 91 ? -7.595 3.605 6.519 1.00 81.69 91 GLY A C 1
ATOM 708 O O . GLY A 1 91 ? -8.123 4.203 7.454 1.00 81.69 91 GLY A O 1
ATOM 709 N N . ASP A 1 92 ? -7.744 2.296 6.320 1.00 82.81 92 ASP A N 1
ATOM 710 C CA . ASP A 1 92 ? -8.602 1.449 7.157 1.00 82.81 92 ASP A CA 1
ATOM 711 C C . ASP A 1 92 ? -8.113 1.407 8.615 1.00 82.81 92 ASP A C 1
ATOM 713 O O . ASP A 1 92 ? -8.905 1.539 9.550 1.00 82.81 92 ASP A O 1
ATOM 717 N N . LEU A 1 93 ? -6.795 1.303 8.825 1.00 84.56 93 LEU A N 1
ATOM 718 C CA . LEU A 1 93 ? -6.196 1.352 10.161 1.00 84.56 93 LEU A CA 1
ATOM 719 C C . LEU A 1 93 ? -6.399 2.710 10.837 1.00 84.56 93 LEU A C 1
ATOM 721 O O . LEU A 1 93 ? -6.648 2.756 12.040 1.00 84.56 93 LEU A O 1
ATOM 725 N N . GLN A 1 94 ? -6.314 3.813 10.090 1.00 82.44 94 GLN A N 1
ATOM 726 C CA . GLN A 1 94 ? -6.542 5.144 10.646 1.00 82.44 94 GLN A CA 1
ATOM 727 C C . GLN A 1 94 ? -7.996 5.322 11.095 1.00 82.44 94 GLN A C 1
ATOM 729 O O . GLN A 1 94 ? -8.230 5.871 12.166 1.00 82.44 94 GLN A O 1
ATOM 734 N N . VAL A 1 95 ? -8.963 4.802 10.333 1.00 90.00 95 VAL A N 1
ATOM 735 C CA . VAL A 1 95 ? -10.381 4.806 10.730 1.00 90.00 95 VAL A CA 1
ATOM 736 C C . VAL A 1 95 ? -10.592 4.032 12.032 1.00 90.00 95 VAL A C 1
ATOM 738 O O . VAL A 1 95 ? -11.326 4.493 12.907 1.00 90.00 95 VAL A O 1
ATOM 741 N N . GLU A 1 96 ? -9.933 2.882 12.192 1.00 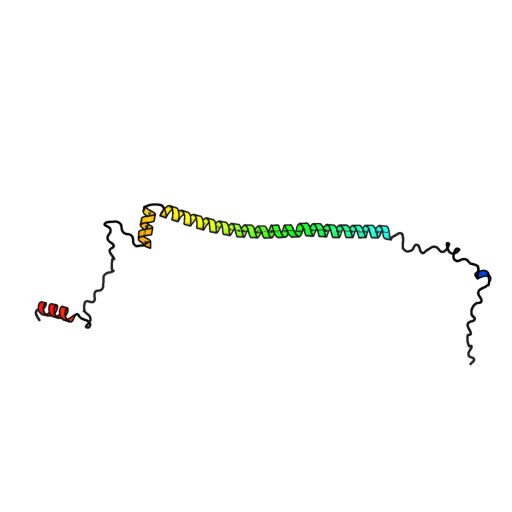81.25 96 GLU A N 1
ATOM 742 C CA . GLU A 1 96 ? -10.026 2.099 13.426 1.00 81.25 96 GLU A CA 1
ATOM 743 C C . GLU A 1 96 ? -9.356 2.812 14.607 1.00 81.25 96 GLU A C 1
ATOM 745 O O . GLU A 1 96 ? -9.924 2.871 15.694 1.00 81.25 96 GLU A O 1
ATOM 750 N N . VAL A 1 97 ? -8.191 3.432 14.403 1.00 88.06 97 VAL A N 1
ATOM 751 C CA . VAL A 1 97 ? -7.542 4.257 15.433 1.00 88.06 97 VAL A CA 1
ATOM 752 C C . VAL A 1 97 ? -8.451 5.408 15.858 1.00 88.06 97 VAL A C 1
ATOM 754 O O . VAL A 1 97 ? -8.648 5.612 17.056 1.00 88.06 97 VAL A O 1
ATOM 757 N N . ASP A 1 98 ? -9.038 6.127 14.904 1.00 89.31 98 ASP A N 1
ATOM 758 C CA . ASP A 1 98 ? -9.936 7.247 15.181 1.00 89.31 98 ASP A CA 1
ATOM 759 C C . ASP A 1 98 ? -11.182 6.771 15.949 1.00 89.31 98 ASP A C 1
ATOM 761 O O . ASP A 1 98 ? -11.608 7.418 16.910 1.00 89.31 98 ASP A O 1
ATOM 765 N N . ARG A 1 99 ? -11.736 5.600 15.594 1.00 90.00 99 ARG A N 1
ATOM 766 C CA . ARG A 1 99 ? -12.822 4.952 16.343 1.00 90.00 99 ARG A CA 1
ATOM 767 C C . ARG A 1 99 ? -12.385 4.633 17.772 1.00 90.00 99 ARG A C 1
ATOM 769 O O . ARG A 1 99 ? -13.088 5.010 18.711 1.00 90.00 99 ARG A O 1
ATOM 776 N N . LEU A 1 100 ? -11.252 3.954 17.947 1.00 88.50 100 LEU A N 1
ATOM 777 C CA . LEU A 1 100 ? -10.753 3.495 19.246 1.00 88.50 100 LEU A CA 1
ATOM 778 C C . LEU A 1 100 ? -10.351 4.646 20.171 1.00 88.50 100 LEU A C 1
ATOM 780 O O . LEU A 1 100 ? -10.463 4.498 21.385 1.00 88.50 100 LEU A O 1
ATOM 784 N N . GLN A 1 101 ? -9.948 5.798 19.629 1.00 88.06 101 GLN A N 1
ATOM 785 C CA . GLN A 1 101 ? -9.648 7.003 20.409 1.00 88.06 101 GLN A CA 1
ATOM 786 C C . GLN A 1 101 ? -10.883 7.630 21.070 1.00 88.06 101 GLN A C 1
ATOM 788 O O . GLN A 1 101 ? -10.747 8.398 22.025 1.00 88.06 101 GLN A O 1
ATOM 793 N N . THR A 1 102 ? -12.091 7.326 20.589 1.00 90.25 102 THR A N 1
ATOM 794 C CA . THR A 1 102 ? -13.321 7.785 21.243 1.00 90.25 102 THR A CA 1
ATOM 795 C C . THR A 1 102 ? -13.609 6.973 22.508 1.00 90.25 102 THR A C 1
ATOM 797 O O . THR A 1 102 ? -13.369 5.767 22.553 1.00 90.25 102 THR A O 1
ATOM 800 N N . GLU A 1 103 ? -14.198 7.606 23.533 1.00 86.25 103 GLU A N 1
ATOM 801 C CA . GLU A 1 103 ? -14.567 6.916 24.783 1.00 86.25 103 GLU A CA 1
ATOM 802 C C . GLU A 1 103 ? -15.509 5.727 24.518 1.00 86.25 103 GLU A C 1
ATOM 804 O O . GLU A 1 103 ? -15.340 4.648 25.085 1.00 86.25 103 GLU A O 1
ATOM 809 N N . ALA A 1 104 ? -16.471 5.903 23.607 1.00 87.31 104 ALA A N 1
ATOM 810 C CA . ALA A 1 104 ? -17.375 4.839 23.185 1.00 87.31 104 ALA A CA 1
ATOM 811 C C . ALA A 1 104 ? -16.631 3.692 22.479 1.00 87.31 104 ALA A C 1
ATOM 813 O O . ALA A 1 104 ? -16.897 2.528 22.769 1.00 87.31 104 ALA A O 1
ATOM 814 N N . GLY A 1 105 ? -15.679 4.008 21.595 1.00 83.38 105 GLY A N 1
ATOM 815 C CA . GLY A 1 105 ? -14.883 3.013 20.879 1.00 83.38 105 GLY A CA 1
ATOM 816 C C . GLY A 1 105 ? -13.997 2.184 21.802 1.00 83.38 105 GLY A C 1
ATOM 817 O O . GLY A 1 105 ? -13.977 0.962 21.683 1.00 83.38 105 GLY A O 1
ATOM 818 N N . THR A 1 106 ? -13.334 2.816 22.776 1.00 88.00 106 THR A N 1
ATOM 819 C CA . THR A 1 106 ? -12.527 2.102 23.779 1.00 88.00 106 THR A CA 1
ATOM 820 C C . THR A 1 106 ? -13.397 1.192 24.655 1.00 88.00 106 THR A C 1
ATOM 822 O O . THR A 1 106 ? -13.013 0.056 24.928 1.00 88.00 106 THR A O 1
ATOM 825 N N . LYS A 1 107 ? -14.579 1.656 25.091 1.00 87.81 107 LYS A N 1
ATOM 826 C CA . LYS A 1 107 ? -15.512 0.840 25.891 1.00 87.81 107 LYS A CA 1
ATOM 827 C C . LYS A 1 107 ? -16.042 -0.361 25.114 1.00 87.81 107 LYS A C 1
ATOM 829 O O . LYS A 1 107 ? -16.149 -1.444 25.683 1.00 87.81 107 LYS A O 1
ATOM 834 N N . GLU A 1 108 ? -16.353 -0.180 23.834 1.00 87.69 108 GLU A N 1
ATOM 835 C CA . GLU A 1 108 ? -16.803 -1.267 22.962 1.00 87.69 108 GLU A CA 1
ATOM 836 C C . GLU A 1 108 ? -15.691 -2.296 22.728 1.00 87.69 108 GLU A C 1
ATOM 838 O O . GLU A 1 108 ? -15.913 -3.489 22.919 1.00 87.69 108 GLU A O 1
ATOM 843 N N . ALA A 1 109 ? -14.469 -1.844 22.434 1.00 87.88 109 ALA A N 1
ATOM 844 C CA . ALA A 1 109 ? -13.314 -2.731 22.297 1.00 87.88 109 ALA A CA 1
ATOM 845 C C . ALA A 1 109 ? -13.021 -3.492 23.602 1.00 87.88 109 ALA A C 1
ATOM 847 O O . ALA A 1 109 ? -12.797 -4.700 23.592 1.00 87.88 109 ALA A O 1
ATOM 848 N N . ALA A 1 110 ? -13.113 -2.820 24.753 1.00 89.88 110 ALA A N 1
ATOM 849 C CA . ALA A 1 110 ? -12.960 -3.464 26.054 1.00 89.88 110 ALA A CA 1
ATOM 850 C C . ALA A 1 110 ? -14.079 -4.489 26.334 1.00 89.88 110 ALA A C 1
ATOM 852 O O . ALA A 1 110 ? -13.842 -5.530 26.952 1.00 89.88 110 ALA A O 1
ATOM 853 N N . ARG A 1 111 ? -15.312 -4.233 25.885 1.00 90.38 111 ARG A N 1
ATOM 854 C CA . ARG A 1 111 ? -16.417 -5.201 25.978 1.00 90.38 111 ARG A CA 1
ATOM 855 C C . ARG A 1 111 ? -16.158 -6.440 25.127 1.00 90.38 111 ARG A C 1
ATOM 857 O O . ARG A 1 111 ? -16.411 -7.545 25.603 1.00 90.38 111 ARG A O 1
ATOM 864 N N . GLU A 1 112 ? -15.642 -6.266 23.916 1.00 88.06 112 GLU A N 1
ATOM 865 C CA . GLU A 1 112 ? -15.361 -7.362 22.987 1.00 88.06 112 GLU A CA 1
ATOM 866 C C . GLU A 1 112 ? -14.153 -8.206 23.425 1.00 88.06 112 GLU A C 1
ATOM 868 O O . GLU A 1 112 ? -14.257 -9.430 23.506 1.00 88.06 112 GLU A O 1
ATOM 873 N N . GLU A 1 113 ? -13.033 -7.564 23.769 1.00 86.62 113 GLU A N 1
ATOM 874 C CA . GLU A 1 113 ? -11.764 -8.252 24.035 1.00 86.62 113 GLU A CA 1
ATOM 875 C C . GLU A 1 113 ? -11.701 -8.862 25.441 1.00 86.62 113 GLU A C 1
ATOM 877 O O . GLU A 1 113 ? -11.314 -10.019 25.613 1.00 86.62 113 GLU A O 1
ATOM 882 N N . ILE A 1 114 ? -12.100 -8.097 26.464 1.00 88.81 114 ILE A N 1
ATOM 883 C CA . ILE A 1 114 ? -11.940 -8.494 27.874 1.00 88.81 114 ILE A CA 1
ATOM 884 C C . ILE A 1 114 ? -13.270 -8.705 28.603 1.00 88.81 114 ILE A C 1
ATOM 886 O O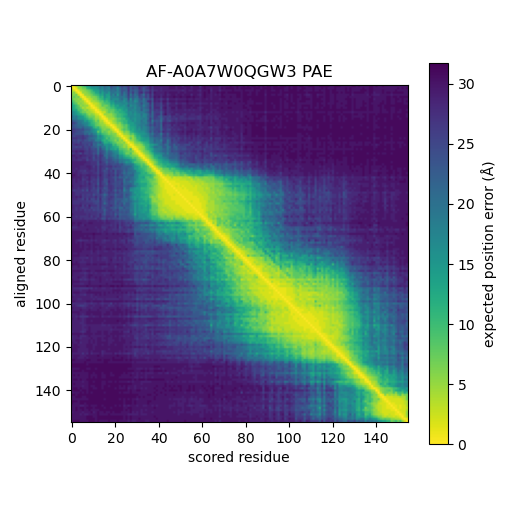 . ILE A 1 114 ? -13.278 -9.042 29.788 1.00 88.81 114 ILE A O 1
ATOM 890 N N . GLY A 1 115 ? -14.408 -8.534 27.923 1.00 87.38 115 GLY A N 1
ATOM 891 C CA . GLY A 1 115 ? -15.721 -8.655 28.554 1.00 87.38 115 GLY A CA 1
ATOM 892 C C . GLY A 1 115 ? -15.978 -7.579 29.608 1.00 87.38 115 GLY A C 1
ATOM 893 O O . GLY A 1 115 ? -16.626 -7.875 30.615 1.00 87.38 115 GLY A O 1
ATOM 894 N N . TYR A 1 116 ? -15.436 -6.373 29.405 1.00 88.31 116 TYR A N 1
ATOM 895 C CA . TYR A 1 116 ? -15.617 -5.234 30.304 1.00 88.31 116 TYR A CA 1
ATOM 896 C C . TYR A 1 116 ? -17.104 -4.928 30.540 1.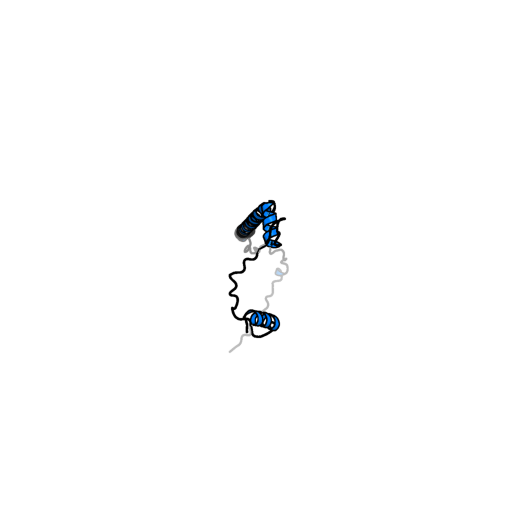00 88.31 116 TYR A C 1
ATOM 898 O O . TYR A 1 116 ? -17.923 -5.019 29.629 1.00 88.31 116 TYR A O 1
ATOM 906 N N . LEU A 1 117 ? -17.446 -4.562 31.774 1.00 88.50 117 LEU A N 1
ATOM 907 C CA . LEU A 1 117 ? -18.790 -4.179 32.209 1.00 88.50 117 LEU A CA 1
ATOM 908 C C . LEU A 1 117 ? -18.661 -2.913 33.057 1.00 88.50 117 LEU A C 1
ATOM 910 O O . LEU A 1 117 ? -17.769 -2.827 33.906 1.00 88.50 117 LEU A O 1
ATOM 914 N N . GLU A 1 118 ? -19.541 -1.941 32.842 1.00 85.88 118 GLU A N 1
ATOM 915 C CA . GLU A 1 118 ? -19.598 -0.745 33.679 1.00 85.88 118 GLU A CA 1
ATOM 916 C C . GLU A 1 118 ? -20.202 -1.059 35.059 1.00 85.88 118 GLU A C 1
ATOM 918 O O . GLU A 1 118 ? -20.891 -2.061 35.272 1.00 85.88 118 GLU A O 1
ATOM 923 N N . SER A 1 119 ? -19.930 -0.191 36.037 1.00 85.31 119 SER A N 1
ATOM 924 C CA . SER A 1 119 ? -20.462 -0.346 37.394 1.00 85.31 119 SER A CA 1
ATOM 925 C C . SER A 1 119 ? -21.994 -0.355 37.371 1.00 85.31 119 SER A C 1
ATOM 927 O O . SER A 1 119 ? -22.621 0.628 36.982 1.00 85.31 119 SER A O 1
ATOM 929 N N . GLY A 1 120 ? -22.591 -1.468 37.800 1.00 86.56 120 GLY A N 1
ATOM 930 C CA . GLY A 1 120 ? -24.041 -1.681 37.771 1.00 86.56 120 GLY A CA 1
ATOM 931 C C . GLY A 1 120 ? -24.547 -2.507 36.583 1.00 86.56 120 GLY A C 1
ATOM 932 O O . GLY A 1 120 ? -25.707 -2.914 36.603 1.00 86.56 120 GLY A O 1
ATOM 933 N N . GLU A 1 121 ? -23.706 -2.829 35.594 1.00 87.19 121 GLU A N 1
ATOM 934 C CA . GLU A 1 121 ? -24.060 -3.774 34.529 1.00 87.19 121 GLU A CA 1
ATOM 935 C C . GLU A 1 121 ? -23.965 -5.229 35.024 1.00 87.19 121 GLU A C 1
ATOM 937 O O . GLU A 1 121 ? -23.034 -5.617 35.733 1.00 87.19 121 GLU A O 1
ATOM 942 N N . GLN A 1 122 ? -24.932 -6.068 34.635 1.00 83.75 122 GLN A N 1
ATOM 943 C CA . GLN A 1 122 ? -24.935 -7.504 34.930 1.00 83.75 122 GLN A CA 1
ATOM 944 C C . GLN A 1 122 ? -24.943 -8.319 33.639 1.00 83.75 122 GLN A C 1
ATOM 946 O O . GLN A 1 122 ? -25.847 -8.207 32.810 1.00 83.75 122 GLN A O 1
ATOM 951 N N . ARG A 1 123 ? -23.955 -9.205 33.490 1.00 80.81 123 ARG A N 1
ATOM 952 C CA . ARG A 1 123 ? -23.899 -10.142 32.368 1.00 80.81 123 ARG A CA 1
ATOM 953 C C . ARG A 1 123 ? -24.862 -11.299 32.607 1.00 80.81 123 ARG A C 1
ATOM 955 O O . ARG A 1 123 ? -24.586 -12.185 33.412 1.00 80.81 123 ARG A O 1
ATOM 962 N N . THR A 1 124 ? -25.956 -11.327 31.856 1.00 83.06 124 THR A N 1
ATOM 963 C CA . THR A 1 124 ? -26.879 -12.468 31.843 1.00 83.06 124 THR A CA 1
ATOM 964 C C . THR A 1 124 ? -26.576 -13.343 30.633 1.00 83.06 124 THR A C 1
ATOM 966 O O . THR A 1 124 ? -26.553 -12.858 29.504 1.00 83.06 124 THR A O 1
ATOM 969 N N . ARG A 1 125 ? -26.332 -14.641 30.844 1.00 74.88 125 ARG A N 1
ATOM 970 C CA . ARG A 1 125 ? -26.358 -15.612 29.743 1.00 74.88 125 ARG A CA 1
ATOM 971 C C . ARG A 1 125 ? -27.792 -16.063 29.546 1.00 74.88 125 ARG A C 1
ATOM 973 O O . ARG A 1 125 ? -28.367 -16.674 30.443 1.00 74.88 125 ARG A O 1
ATOM 980 N N . VAL A 1 126 ? -28.335 -15.797 28.367 1.00 82.06 126 VAL A N 1
ATOM 981 C CA . VAL A 1 126 ? -29.559 -16.455 27.920 1.00 82.06 126 VAL A CA 1
ATOM 982 C C . VAL A 1 126 ? -29.150 -17.848 27.456 1.00 82.06 126 VAL A C 1
ATOM 984 O O . VAL A 1 126 ? -28.440 -17.995 26.464 1.00 82.06 126 VAL A O 1
ATOM 987 N N . VAL A 1 127 ? -29.511 -18.860 28.236 1.00 81.19 127 VAL A N 1
ATOM 988 C CA . VAL A 1 127 ? -29.439 -20.253 27.795 1.00 81.19 127 VAL A CA 1
ATOM 989 C C . VAL A 1 127 ? -30.775 -20.538 27.124 1.00 81.19 127 VAL A C 1
ATOM 991 O O . VAL A 1 127 ? -31.813 -20.221 27.704 1.00 81.19 127 VAL A O 1
ATOM 994 N N . ASP A 1 128 ? -30.736 -21.061 25.898 1.00 79.94 128 ASP A N 1
ATOM 995 C CA . ASP A 1 128 ? -31.940 -21.513 25.195 1.00 79.94 128 ASP A CA 1
ATOM 996 C C . ASP A 1 128 ? -32.707 -22.518 26.066 1.00 79.94 128 ASP A C 1
ATOM 998 O O . ASP A 1 128 ? -32.094 -23.166 26.923 1.00 79.94 128 ASP A O 1
ATOM 1002 N N . ASP A 1 129 ? -34.027 -22.597 25.887 1.00 73.88 129 ASP A N 1
ATOM 1003 C CA . ASP A 1 129 ? -34.933 -23.309 26.790 1.00 73.88 129 ASP A CA 1
ATOM 1004 C C . ASP A 1 129 ? -34.393 -24.719 27.046 1.00 73.88 129 ASP A C 1
ATOM 1006 O O . ASP A 1 129 ? -34.343 -25.582 26.161 1.00 73.88 129 ASP A O 1
ATOM 1010 N N . LEU A 1 130 ? -33.865 -24.922 28.255 1.00 66.12 130 LEU A N 1
ATOM 1011 C CA . LEU A 1 130 ? -33.236 -26.176 28.616 1.00 66.12 130 LEU A CA 1
ATOM 1012 C C . LEU A 1 130 ? -34.343 -27.219 28.547 1.00 66.12 130 LEU A C 1
ATOM 1014 O O . LEU A 1 130 ? -35.251 -27.215 29.379 1.00 66.12 130 LEU A O 1
ATOM 1018 N N . VAL A 1 131 ? -34.259 -28.140 27.581 1.00 70.81 131 VAL A N 1
ATOM 1019 C CA . VAL A 1 131 ? -35.075 -29.356 27.584 1.00 70.81 131 VAL A CA 1
ATOM 1020 C C . VAL A 1 131 ? -34.612 -30.182 28.780 1.00 70.81 131 VAL A C 1
ATOM 1022 O O . VAL A 1 131 ? -33.779 -31.081 28.673 1.00 70.81 131 VAL A O 1
ATOM 1025 N N . LEU A 1 132 ? -35.110 -29.818 29.961 1.00 68.81 132 LEU A N 1
ATOM 1026 C CA . LEU A 1 132 ? -34.811 -30.501 31.198 1.00 68.81 132 LEU A CA 1
ATOM 1027 C C . LEU A 1 132 ? -35.402 -31.906 31.069 1.00 68.81 132 LEU A C 1
ATOM 1029 O O . LEU A 1 132 ? -36.616 -32.054 30.867 1.00 68.81 132 LEU A O 1
ATOM 1033 N N . PRO A 1 133 ? -34.580 -32.964 31.159 1.00 69.19 133 PRO A N 1
ATOM 1034 C CA . PRO A 1 133 ? -35.106 -34.312 31.135 1.00 69.19 133 PRO A CA 1
ATOM 1035 C C . PRO A 1 133 ? -36.069 -34.475 32.316 1.00 69.19 133 PRO A C 1
ATOM 1037 O O . PRO A 1 133 ? -35.683 -34.365 33.476 1.00 69.19 133 PRO A O 1
ATOM 1040 N N . LYS A 1 134 ? -37.342 -34.784 32.029 1.00 72.12 134 LYS A N 1
ATOM 1041 C CA . LYS A 1 134 ? -38.380 -35.033 33.054 1.00 72.12 134 LYS A CA 1
ATOM 1042 C C . LYS A 1 134 ? -38.073 -36.238 33.955 1.00 72.12 134 LYS A C 1
ATOM 1044 O O . LYS A 1 134 ? -38.816 -36.511 34.893 1.00 72.12 134 LYS A O 1
ATOM 1049 N N . ARG A 1 135 ? -37.027 -37.008 33.642 1.00 66.00 135 ARG A N 1
ATOM 1050 C CA . ARG A 1 135 ? -36.595 -38.184 34.394 1.00 66.00 135 ARG A CA 1
ATOM 1051 C C . ARG A 1 135 ? -35.133 -38.021 34.780 1.00 66.00 135 ARG A C 1
ATOM 1053 O O . ARG A 1 135 ? -34.274 -37.892 33.913 1.00 66.00 135 ARG A O 1
ATOM 1060 N N . LEU A 1 136 ? -34.881 -38.063 36.083 1.00 68.44 136 LEU A N 1
ATOM 1061 C CA . LEU A 1 136 ? -33.536 -38.106 36.644 1.00 68.44 136 LEU A CA 1
ATOM 1062 C C . LEU A 1 136 ? -32.834 -39.413 36.209 1.00 68.44 136 LEU A C 1
ATOM 1064 O O . LEU A 1 136 ? -33.481 -40.469 36.196 1.00 68.44 136 LEU A O 1
ATOM 1068 N N . PRO A 1 137 ? -31.539 -39.373 35.840 1.00 70.25 137 PRO A N 1
ATOM 1069 C CA . PRO A 1 137 ? -30.776 -40.576 35.540 1.00 70.25 137 PRO A CA 1
ATOM 1070 C C . PRO A 1 137 ? -30.680 -41.485 36.769 1.00 70.25 137 PRO A C 1
ATOM 1072 O O . PRO A 1 137 ? -30.580 -41.026 37.905 1.00 70.25 137 PRO A O 1
ATOM 1075 N N . LYS A 1 138 ? -30.666 -42.802 36.538 1.00 68.56 138 LYS A N 1
ATOM 1076 C CA . LYS A 1 138 ? -30.609 -43.828 37.595 1.00 68.56 138 LYS A CA 1
ATOM 1077 C C . LYS A 1 138 ? -29.240 -43.932 38.304 1.00 68.56 138 LYS A C 1
ATOM 1079 O O . LYS A 1 138 ? -29.030 -44.886 39.044 1.00 68.56 138 LYS A O 1
ATOM 1084 N N . GLY A 1 139 ? -28.305 -43.001 38.086 1.00 71.94 139 GLY A N 1
ATOM 1085 C CA . GLY A 1 139 ? -26.944 -43.050 38.636 1.00 71.94 139 GLY A CA 1
ATOM 1086 C C . GLY A 1 139 ? -26.406 -41.685 39.091 1.00 71.94 139 GLY A C 1
ATOM 1087 O O . GLY A 1 139 ? -26.643 -40.695 38.410 1.00 71.94 139 GLY A O 1
ATOM 1088 N N . TRP A 1 140 ? -25.693 -41.712 40.235 1.00 58.00 140 TRP A N 1
ATOM 1089 C CA . TRP A 1 140 ? -24.940 -40.674 40.991 1.00 58.00 140 TRP A CA 1
ATOM 1090 C C . TRP A 1 140 ? -25.619 -39.306 41.266 1.00 58.00 140 TRP A C 1
ATOM 1092 O O . TRP A 1 140 ? -25.922 -38.582 40.330 1.00 58.00 140 TRP A O 1
ATOM 1102 N N . PRO A 1 141 ? -25.710 -38.830 42.529 1.00 59.97 141 PRO A N 1
ATOM 1103 C CA . PRO A 1 141 ? -26.201 -39.460 43.744 1.00 59.97 141 PRO A CA 1
ATOM 1104 C C . PRO A 1 141 ? -27.569 -38.822 44.099 1.00 59.97 141 PRO A C 1
ATOM 1106 O O . PRO A 1 141 ? -27.665 -37.987 44.992 1.00 59.97 141 PRO A O 1
ATOM 1109 N N . TYR A 1 142 ? -28.642 -39.166 43.379 1.00 65.00 142 TYR A N 1
ATOM 1110 C CA . TYR A 1 142 ? -29.974 -38.570 43.606 1.00 65.00 142 TYR A CA 1
ATOM 1111 C C . TYR A 1 142 ? -30.833 -39.322 44.629 1.00 65.00 142 TYR A C 1
ATOM 1113 O O . TYR A 1 142 ? -31.957 -38.903 44.884 1.00 65.00 142 TYR A O 1
ATOM 1121 N N . SER A 1 143 ? -30.298 -40.386 45.242 1.00 68.44 143 SER A N 1
ATOM 1122 C CA . SER A 1 143 ? -31.001 -41.199 46.247 1.00 68.44 143 SER A CA 1
ATOM 1123 C C . SER A 1 143 ? -31.633 -40.361 47.377 1.00 68.44 143 SER A C 1
ATOM 1125 O O . SER A 1 143 ? -32.820 -40.545 47.648 1.00 68.44 143 SER A O 1
ATOM 1127 N N . PRO A 1 144 ? -30.943 -39.361 47.972 1.00 69.81 144 PRO A N 1
ATOM 1128 C CA . PRO A 1 144 ? -31.561 -38.535 49.013 1.00 69.81 144 PRO A CA 1
ATOM 1129 C C . PRO A 1 144 ? -32.721 -37.678 48.484 1.00 69.81 144 PRO A C 1
ATOM 1131 O O . PRO A 1 144 ? -33.732 -37.506 49.159 1.00 69.81 144 PRO A O 1
ATOM 1134 N N . VAL A 1 145 ? -32.606 -37.160 47.257 1.00 71.62 145 VAL A N 1
ATOM 1135 C CA . VAL A 1 145 ? -33.634 -36.306 46.638 1.00 71.62 145 VAL A CA 1
ATOM 1136 C C . VAL A 1 145 ? -34.862 -37.130 46.254 1.00 71.62 145 VAL A C 1
ATOM 1138 O O . VAL A 1 145 ? -35.988 -36.691 46.482 1.00 71.62 145 VAL A O 1
ATOM 1141 N N . THR A 1 146 ? -34.667 -38.340 45.723 1.00 73.44 146 THR A N 1
ATOM 1142 C CA . THR A 1 146 ? -35.771 -39.260 45.422 1.00 73.44 146 THR A CA 1
ATOM 1143 C C . THR A 1 146 ? -36.515 -39.666 46.687 1.00 73.44 146 THR A C 1
ATOM 1145 O O . THR A 1 146 ? -37.739 -39.666 46.684 1.00 73.44 146 THR A O 1
ATOM 1148 N N . GLN A 1 147 ? -35.799 -39.902 47.789 1.00 72.81 147 GLN A N 1
ATOM 1149 C CA . GLN A 1 147 ? -36.393 -40.299 49.066 1.00 72.81 147 GLN A CA 1
ATOM 1150 C C . GLN A 1 147 ? -37.255 -39.181 49.675 1.00 72.81 147 GLN A C 1
ATOM 1152 O O . GLN A 1 147 ? -38.352 -39.433 50.164 1.00 72.81 147 GLN A O 1
ATOM 1157 N N . ILE A 1 148 ? -36.805 -37.924 49.580 1.00 75.81 148 ILE A N 1
ATOM 1158 C CA . ILE A 1 148 ? -37.590 -36.757 50.019 1.00 75.81 148 ILE A CA 1
ATOM 1159 C C . ILE A 1 148 ? -38.854 -36.589 49.161 1.00 75.81 148 ILE A C 1
ATOM 1161 O O . ILE A 1 148 ? -39.924 -36.268 49.683 1.00 75.81 148 ILE A O 1
ATOM 1165 N N . LEU A 1 149 ? -38.750 -36.805 47.846 1.00 78.56 149 LEU A N 1
ATOM 1166 C CA . LEU A 1 149 ? -39.893 -36.714 46.937 1.00 78.56 149 LEU A CA 1
ATOM 1167 C C . LEU A 1 149 ? -40.913 -37.838 47.162 1.00 78.56 149 LEU A C 1
ATOM 1169 O O . LEU A 1 149 ? -42.109 -37.567 47.098 1.00 78.56 149 LEU A O 1
ATOM 1173 N N . GLU A 1 150 ? -40.465 -39.059 47.451 1.00 80.38 150 GLU A N 1
ATOM 1174 C CA . GLU A 1 150 ? -41.335 -40.202 47.760 1.00 80.38 150 GLU A CA 1
ATOM 1175 C C . GLU A 1 150 ? -42.124 -39.976 49.053 1.00 80.38 150 GLU A C 1
ATOM 1177 O O . GLU A 1 150 ? -43.354 -40.012 49.017 1.00 80.38 150 GLU A O 1
ATOM 1182 N N . VAL A 1 151 ? -41.443 -39.585 50.138 1.00 79.12 151 VAL A N 1
ATOM 1183 C CA . VAL A 1 151 ? -42.091 -39.251 51.420 1.00 79.12 151 VAL A CA 1
ATOM 1184 C C . VAL A 1 151 ? -43.124 -38.135 51.244 1.00 79.12 151 VAL A C 1
ATOM 1186 O O . VAL A 1 151 ? -44.219 -38.191 51.804 1.00 79.12 151 VAL A O 1
ATOM 1189 N N . ARG A 1 152 ? -42.815 -37.117 50.428 1.00 72.69 152 ARG A N 1
ATOM 1190 C CA . ARG A 1 152 ? -43.758 -36.028 50.129 1.00 72.69 152 ARG A CA 1
ATOM 1191 C C . ARG A 1 152 ? -44.945 -36.487 49.279 1.00 72.69 152 ARG A C 1
ATOM 1193 O O . ARG A 1 152 ? -46.030 -35.927 49.409 1.00 72.69 152 ARG A O 1
ATOM 1200 N N . ALA A 1 153 ? -44.747 -37.464 48.399 1.00 78.44 153 ALA A N 1
ATOM 1201 C CA . ALA A 1 153 ? -45.786 -37.996 47.524 1.00 78.44 153 ALA A CA 1
ATOM 1202 C C . ALA A 1 153 ? -46.753 -38.961 48.239 1.00 78.44 153 ALA A C 1
ATOM 1204 O O . ALA A 1 153 ? -47.693 -39.441 47.605 1.00 78.44 153 ALA A O 1
ATOM 1205 N N . GLY A 1 154 ? -46.561 -39.223 49.537 1.00 63.94 154 GLY A N 1
ATOM 1206 C CA . GLY A 1 154 ? -47.470 -40.050 50.334 1.00 63.94 154 GLY A CA 1
ATOM 1207 C C . GLY A 1 154 ? -47.412 -41.536 49.977 1.00 63.94 154 GLY A C 1
ATOM 1208 O O . GLY A 1 154 ? -48.422 -42.230 50.099 1.00 63.94 154 GLY A O 1
ATOM 1209 N N . LYS A 1 155 ? -4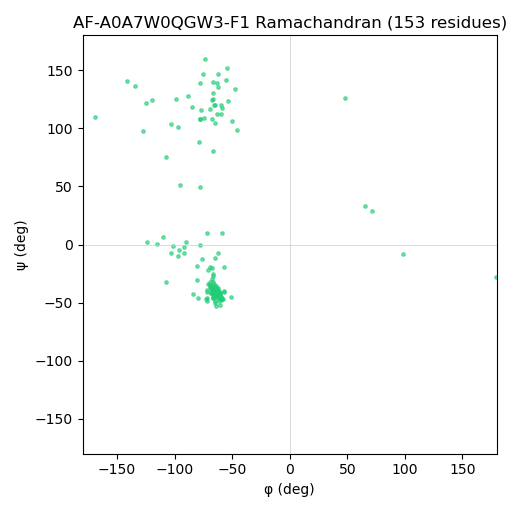6.252 -42.005 49.510 1.00 51.62 155 LYS A N 1
ATOM 1210 C CA . LYS A 1 155 ? -45.886 -43.424 49.459 1.00 51.62 155 LYS A CA 1
ATOM 1211 C C . LYS A 1 155 ? -44.745 -43.677 50.430 1.00 51.62 155 LYS A C 1
ATOM 1213 O O . LYS A 1 155 ? -44.728 -44.797 50.979 1.00 51.62 155 LYS A O 1
#

Solvent-accessible surface area (backbone atoms only — not comparable to full-atom values): 9914 Å² total; per-residue (Å²): 141,82,88,81,84,85,77,86,76,80,81,81,76,59,77,84,63,80,73,70,59,94,78,70,76,76,77,63,79,72,81,75,81,79,73,71,71,58,65,61,56,45,51,50,51,49,51,50,51,52,49,52,52,49,49,51,50,51,49,57,69,45,55,53,56,53,49,52,54,52,55,47,52,55,54,47,55,56,50,50,52,53,51,51,54,52,50,50,52,52,49,56,51,48,54,50,51,58,44,44,72,36,72,68,36,41,53,50,50,36,32,72,77,73,61,56,72,60,95,89,63,79,93,77,81,85,70,74,86,74,83,69,69,95,63,81,73,98,65,85,86,55,65,69,61,52,52,55,51,39,62,71,69,75,107

Radius of gyration: 59.49 Å; Cα contacts (8 Å, |Δi|>4): 15; chains: 1; bounding box: 133×54×134 Å

Sequence (155 aa):
MSDARTTIGRPKRRASDAGRSRLGDLTRPIAREHAITQRLTSRLAVGLAVTTIGLAIVVTLYVLPLRTWLDQRDGIKEREVQLQELNSVNGDLQVEVDRLQTEAGTKEAAREEIGYLESGEQRTRVVDDLVLPKRLPKGWPYSPVTQILEVRAGK

pLDDT: mean 71.8, std 13.23, range [46.75, 94.69]